Protein AF-A0A3M1Z6B8-F1 (afdb_monomer_lite)

Foldseek 3Di:
DVVLLVVLCVLLVVLLVVLLVCAVVCVVPVDDCVVSVVSCVVSQVVQACPDVVVPGVVDDPVSNVSNLVSSVVRPVVSSVD

Sequence (81 aa):
MDGTREWVRERFGEVLDLVARRAAEVDRTAEFPEDVLRAYQEAGLMAAQVPPELGGLGLSHLQFAAVVEEVARYSGALSLL

Structure (mmCIF, N/CA/C/O backbone):
data_AF-A0A3M1Z6B8-F1
#
_entry.id   AF-A0A3M1Z6B8-F1
#
loop_
_atom_site.group_PDB
_atom_site.id
_atom_site.type_symbol
_atom_site.label_atom_id
_atom_site.label_alt_id
_atom_site.label_comp_id
_atom_site.label_asym_id
_atom_site.label_entity_id
_atom_site.label_seq_id
_atom_site.pdbx_PDB_ins_code
_atom_site.Cartn_x
_atom_site.Cartn_y
_atom_site.Cartn_z
_atom_site.occupancy
_atom_site.B_iso_or_equiv
_atom_site.auth_seq_id
_atom_site.auth_comp_id
_atom_site.auth_asym_id
_atom_site.auth_atom_id
_atom_site.pdbx_PDB_model_num
ATOM 1 N N . MET A 1 1 ? 15.822 10.198 -0.868 1.00 59.25 1 MET A N 1
ATOM 2 C CA . MET A 1 1 ? 14.745 9.943 0.111 1.00 59.25 1 MET A CA 1
ATOM 3 C C . MET A 1 1 ? 13.437 10.613 -0.296 1.00 59.25 1 MET A C 1
ATOM 5 O O . MET A 1 1 ? 12.422 9.947 -0.210 1.00 59.25 1 MET A O 1
ATOM 9 N N . ASP A 1 2 ? 13.436 11.854 -0.801 1.00 68.12 2 ASP A N 1
ATOM 10 C CA . ASP A 1 2 ? 12.185 12.532 -1.202 1.00 68.12 2 ASP A CA 1
ATOM 11 C C . ASP A 1 2 ? 11.555 11.959 -2.492 1.00 68.12 2 ASP A C 1
ATOM 13 O O . ASP A 1 2 ? 10.386 11.589 -2.508 1.00 68.12 2 ASP A O 1
ATOM 17 N N . GLY A 1 3 ? 12.363 11.730 -3.537 1.00 86.62 3 GLY A N 1
ATOM 18 C CA . GLY A 1 3 ? 11.853 11.251 -4.834 1.00 86.62 3 GLY A CA 1
ATOM 19 C C . GLY A 1 3 ? 11.248 9.839 -4.827 1.00 86.62 3 GLY A C 1
ATOM 20 O O . GLY A 1 3 ? 10.293 9.574 -5.545 1.00 86.62 3 GLY A O 1
ATOM 21 N N . THR A 1 4 ? 11.745 8.922 -3.988 1.00 88.06 4 THR A N 1
ATOM 22 C CA . THR A 1 4 ? 11.149 7.578 -3.859 1.00 88.06 4 THR A CA 1
ATOM 23 C C . THR A 1 4 ? 9.749 7.657 -3.262 1.00 88.06 4 THR A C 1
ATOM 25 O O . THR A 1 4 ? 8.842 6.954 -3.693 1.00 88.06 4 THR A O 1
ATOM 28 N N . ARG A 1 5 ? 9.567 8.534 -2.276 1.00 90.56 5 ARG A N 1
ATOM 29 C CA . ARG A 1 5 ? 8.296 8.722 -1.587 1.00 90.56 5 ARG A CA 1
ATOM 30 C C . ARG A 1 5 ? 7.267 9.405 -2.484 1.00 90.56 5 ARG A C 1
ATOM 32 O O . ARG A 1 5 ? 6.110 8.996 -2.497 1.00 90.56 5 ARG A O 1
ATOM 39 N N . GLU A 1 6 ? 7.691 10.422 -3.226 1.00 95.38 6 GLU A N 1
ATOM 40 C CA . GLU A 1 6 ? 6.863 11.065 -4.246 1.00 95.38 6 GLU A CA 1
ATOM 41 C C . GLU A 1 6 ? 6.401 10.052 -5.299 1.00 95.38 6 GLU A C 1
ATOM 43 O O . GLU A 1 6 ? 5.204 9.955 -5.547 1.00 95.38 6 GLU A O 1
ATOM 48 N N . TRP A 1 7 ? 7.308 9.201 -5.792 1.00 96.31 7 TRP A N 1
ATOM 49 C CA . TRP A 1 7 ? 6.971 8.127 -6.731 1.00 96.31 7 TRP A CA 1
ATOM 50 C C . TRP A 1 7 ? 5.923 7.146 -6.181 1.00 96.31 7 TRP A C 1
ATOM 52 O O . TRP A 1 7 ? 4.973 6.805 -6.886 1.00 96.31 7 TRP A O 1
ATOM 62 N N . VAL A 1 8 ? 6.056 6.697 -4.922 1.00 97.81 8 VAL A N 1
ATOM 63 C CA . VAL A 1 8 ? 5.043 5.815 -4.311 1.00 97.81 8 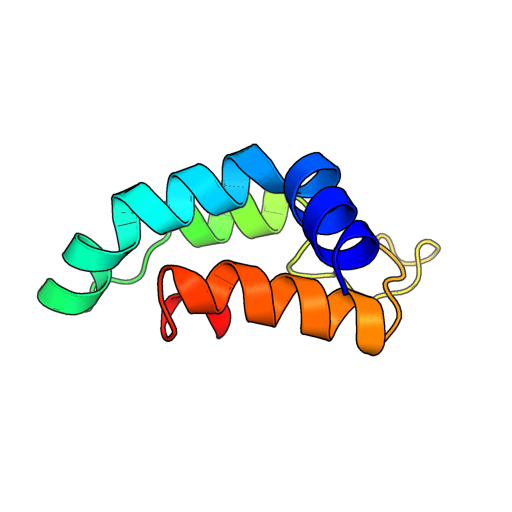VAL A CA 1
ATOM 64 C C . VAL A 1 8 ? 3.694 6.528 -4.245 1.00 97.81 8 VAL A C 1
ATOM 66 O O . VAL A 1 8 ? 2.672 5.930 -4.577 1.00 97.81 8 VAL A O 1
ATOM 69 N N . ARG A 1 9 ? 3.676 7.805 -3.843 1.00 96.94 9 ARG A N 1
ATOM 70 C CA . ARG A 1 9 ? 2.433 8.575 -3.719 1.00 96.94 9 ARG A CA 1
ATOM 71 C C . ARG A 1 9 ? 1.778 8.855 -5.071 1.00 96.94 9 ARG A C 1
ATOM 73 O O . ARG A 1 9 ? 0.561 8.784 -5.162 1.00 96.94 9 ARG A O 1
ATOM 80 N N . GLU A 1 10 ? 2.565 9.125 -6.107 1.00 97.69 10 GLU A N 1
ATOM 81 C CA . GLU A 1 10 ? 2.076 9.290 -7.479 1.00 97.69 10 GLU A CA 1
ATOM 82 C C . GLU A 1 10 ? 1.430 7.998 -7.993 1.00 97.69 10 GLU A C 1
ATOM 84 O O . GLU A 1 10 ? 0.361 8.027 -8.596 1.00 97.69 10 GLU A O 1
ATOM 89 N N . ARG A 1 11 ? 2.059 6.848 -7.727 1.00 97.56 11 ARG A N 1
ATOM 90 C CA . ARG A 1 11 ? 1.632 5.564 -8.291 1.00 97.56 11 ARG A CA 1
ATOM 91 C C . ARG A 1 11 ? 0.520 4.873 -7.502 1.00 97.56 11 ARG A C 1
ATOM 93 O O . ARG A 1 11 ? -0.278 4.155 -8.095 1.00 97.56 11 ARG A O 1
ATOM 100 N N . PHE A 1 12 ? 0.486 5.060 -6.185 1.00 98.44 12 PHE A N 1
ATOM 101 C CA . PHE A 1 12 ? -0.396 4.325 -5.271 1.00 98.44 12 PHE A CA 1
ATOM 102 C C . PHE A 1 12 ? -1.167 5.242 -4.310 1.00 98.44 12 PHE A C 1
ATOM 104 O O . PHE A 1 12 ? -1.664 4.778 -3.287 1.00 98.44 12 PHE A O 1
ATOM 111 N N . GLY A 1 13 ? -1.279 6.538 -4.616 1.00 98.31 13 GLY A N 1
ATOM 112 C CA . GLY A 1 13 ? -1.916 7.533 -3.746 1.00 98.31 13 GLY A CA 1
ATOM 113 C C . GLY A 1 13 ? -3.327 7.151 -3.297 1.00 98.31 13 GLY A C 1
ATOM 114 O O . GLY A 1 13 ? -3.619 7.216 -2.109 1.00 98.31 13 GLY A O 1
ATOM 115 N N . GLU A 1 14 ? -4.163 6.645 -4.205 1.00 98.50 14 GLU A N 1
ATOM 116 C CA . GLU A 1 14 ? -5.531 6.217 -3.871 1.00 98.50 14 GLU A CA 1
ATOM 117 C C . GLU A 1 14 ? -5.560 5.049 -2.872 1.00 98.50 14 GLU A C 1
ATOM 119 O O . GLU A 1 14 ? -6.391 5.017 -1.961 1.00 98.50 14 GLU A O 1
ATOM 124 N N . VAL A 1 15 ? -4.614 4.112 -3.001 1.00 98.62 15 VAL A N 1
ATOM 125 C CA . VAL A 1 15 ? -4.445 3.004 -2.054 1.00 98.62 15 VAL A CA 1
ATOM 126 C C . VAL A 1 15 ? -4.011 3.543 -0.693 1.00 98.62 15 VAL A C 1
ATOM 128 O O . VAL A 1 15 ? -4.587 3.161 0.324 1.00 98.62 15 VAL A O 1
ATOM 131 N N . LEU A 1 16 ? -3.043 4.464 -0.658 1.00 98.69 16 LEU A N 1
ATOM 132 C CA . LEU A 1 16 ? -2.579 5.084 0.587 1.00 98.69 16 LEU A CA 1
ATOM 133 C C . LEU A 1 16 ? -3.701 5.864 1.290 1.00 98.69 16 LEU A C 1
ATOM 135 O O . LEU A 1 16 ? -3.845 5.755 2.507 1.00 98.69 16 LEU A O 1
ATOM 139 N N . ASP A 1 17 ? -4.531 6.589 0.541 1.00 98.75 17 ASP A N 1
ATOM 140 C CA . ASP A 1 17 ? -5.679 7.322 1.083 1.00 98.75 17 ASP A CA 1
ATOM 141 C C . ASP A 1 17 ? -6.749 6.376 1.646 1.00 98.75 17 ASP A C 1
ATOM 143 O O . ASP A 1 17 ? -7.373 6.659 2.676 1.00 98.75 17 ASP A O 1
ATOM 147 N N . LEU A 1 18 ? -6.972 5.225 1.004 1.00 98.75 18 LEU A N 1
ATOM 148 C CA . LEU A 1 18 ? -7.853 4.190 1.539 1.00 98.75 18 LEU A CA 1
ATOM 149 C C . LEU A 1 18 ? -7.290 3.593 2.835 1.00 98.75 18 LEU A C 1
ATOM 151 O O . LEU A 1 18 ? -8.009 3.547 3.835 1.00 98.75 18 LEU A O 1
ATOM 155 N N . VAL A 1 19 ? -6.013 3.200 2.842 1.00 98.62 19 VAL A N 1
ATOM 156 C CA . VAL A 1 19 ? -5.321 2.679 4.034 1.00 98.62 19 VAL A CA 1
ATOM 157 C C . VAL A 1 19 ? -5.427 3.678 5.186 1.00 98.62 19 VAL A C 1
ATOM 159 O O . VAL A 1 19 ? -5.823 3.296 6.286 1.00 98.62 19 VAL A O 1
ATOM 162 N N . ALA A 1 20 ? -5.153 4.962 4.937 1.00 98.56 20 ALA A N 1
ATOM 163 C CA . ALA A 1 20 ? -5.231 6.018 5.944 1.00 98.56 20 ALA A CA 1
ATOM 164 C C . ALA A 1 20 ? -6.626 6.134 6.577 1.00 98.56 20 ALA A C 1
ATOM 166 O O . ALA A 1 20 ? -6.745 6.290 7.793 1.00 98.56 20 ALA A O 1
ATOM 167 N N . ARG A 1 21 ? -7.689 6.031 5.767 1.00 98.50 21 ARG A N 1
ATOM 168 C CA . ARG A 1 21 ? -9.077 6.071 6.256 1.00 98.50 21 ARG A CA 1
ATOM 169 C C . ARG A 1 21 ? -9.466 4.817 7.04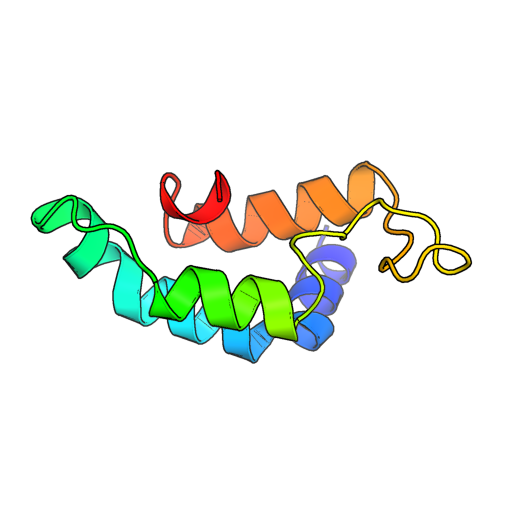0 1.00 98.50 21 ARG A C 1
ATOM 171 O O . ARG A 1 21 ? -10.239 4.927 7.988 1.00 98.50 21 ARG A O 1
ATOM 178 N N . ARG A 1 22 ? -8.962 3.643 6.645 1.00 98.31 22 ARG A N 1
ATOM 179 C CA . ARG A 1 22 ? -9.353 2.339 7.216 1.00 98.31 22 ARG A CA 1
ATOM 180 C C . ARG A 1 22 ? -8.542 1.934 8.446 1.00 98.31 22 ARG A C 1
ATOM 182 O O . ARG A 1 22 ? -9.077 1.225 9.294 1.00 98.31 22 ARG A O 1
ATOM 189 N N . ALA A 1 23 ? -7.304 2.413 8.578 1.00 98.44 23 ALA A N 1
ATOM 190 C CA . ALA A 1 23 ? -6.341 2.009 9.608 1.00 98.44 23 ALA A CA 1
ATOM 191 C C . ALA A 1 23 ? -6.945 1.876 11.019 1.00 98.44 23 ALA A C 1
ATOM 193 O O . ALA A 1 23 ? -6.934 0.795 11.600 1.00 98.44 23 ALA A O 1
ATOM 194 N N . ALA A 1 24 ? -7.543 2.950 11.546 1.00 98.31 24 ALA A N 1
ATOM 195 C CA . ALA A 1 24 ? -8.057 2.973 12.918 1.00 98.31 24 ALA A CA 1
ATOM 196 C C . ALA A 1 24 ? -9.237 2.012 13.155 1.00 98.31 24 ALA A C 1
ATOM 198 O O . ALA A 1 24 ? -9.437 1.523 14.2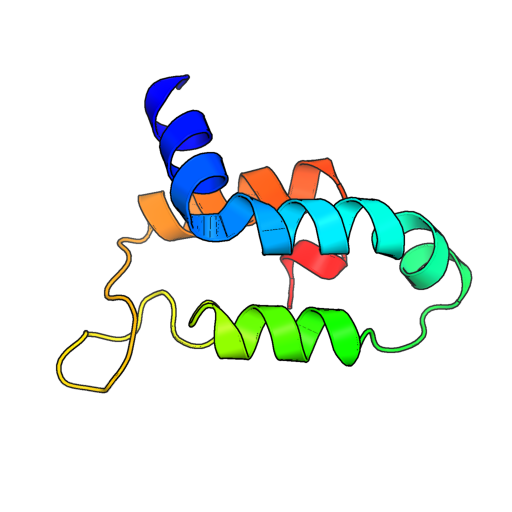68 1.00 98.31 24 ALA A O 1
ATOM 199 N N . GLU A 1 25 ? -10.052 1.758 12.131 1.00 98.38 25 GLU A N 1
ATOM 200 C CA . GLU A 1 25 ? -11.174 0.829 12.238 1.00 98.38 25 GLU A CA 1
ATOM 201 C C . GLU A 1 25 ? -10.692 -0.619 12.232 1.00 98.38 25 GLU A C 1
ATOM 203 O O . GLU A 1 25 ? -11.121 -1.400 13.084 1.00 98.38 25 GLU A O 1
ATOM 208 N N . VAL A 1 26 ? -9.776 -0.948 11.320 1.00 98.31 26 VAL A N 1
ATOM 209 C CA . VAL A 1 26 ? -9.180 -2.284 11.209 1.00 98.31 26 VAL A CA 1
ATOM 210 C C . VAL A 1 26 ? -8.443 -2.641 12.496 1.00 98.31 26 VAL A C 1
ATOM 212 O O . VAL A 1 26 ? -8.697 -3.701 13.061 1.00 98.31 26 VAL A O 1
ATOM 215 N N . ASP A 1 27 ? -7.629 -1.729 13.034 1.00 98.00 27 ASP A N 1
ATOM 216 C CA . ASP A 1 27 ? -6.896 -1.966 14.285 1.00 98.00 27 ASP A CA 1
ATOM 217 C C . ASP A 1 27 ? -7.839 -2.205 15.480 1.00 98.00 27 ASP A C 1
ATOM 219 O O . ASP A 1 27 ? -7.561 -3.029 16.351 1.00 98.00 27 ASP A O 1
ATOM 223 N N . ARG A 1 28 ? -8.974 -1.496 15.535 1.00 98.31 28 ARG A N 1
ATOM 224 C CA . ARG A 1 28 ? -9.948 -1.606 16.636 1.00 98.31 28 ARG A CA 1
ATOM 225 C C . ARG A 1 28 ? -10.792 -2.876 16.563 1.00 98.31 28 ARG A C 1
ATOM 227 O O . ARG A 1 28 ? -11.179 -3.405 17.603 1.00 98.31 28 ARG A O 1
ATOM 234 N N . THR A 1 29 ? -11.166 -3.289 15.358 1.00 98.25 29 THR A N 1
ATOM 235 C CA . THR A 1 29 ? -12.121 -4.387 15.136 1.00 98.25 29 THR A CA 1
ATOM 236 C C . THR A 1 29 ? -11.432 -5.724 14.892 1.00 98.25 29 THR A C 1
ATOM 238 O O . THR A 1 29 ? -12.036 -6.762 15.151 1.00 98.25 29 THR A O 1
ATOM 241 N N . ALA A 1 30 ? -10.180 -5.702 14.422 1.00 96.38 30 ALA A N 1
ATOM 242 C CA . ALA A 1 30 ? -9.458 -6.860 13.900 1.00 96.38 30 ALA A CA 1
ATOM 243 C C . ALA A 1 30 ? -10.210 -7.597 12.772 1.00 96.38 30 ALA A C 1
ATOM 245 O O . ALA A 1 30 ? -9.923 -8.761 12.485 1.00 96.38 30 ALA A O 1
ATOM 246 N N . GLU A 1 31 ? -11.173 -6.932 12.128 1.00 97.38 31 GLU A N 1
ATOM 247 C CA . GLU A 1 31 ? -11.861 -7.470 10.961 1.00 97.38 31 GLU A CA 1
ATOM 248 C C . GLU A 1 31 ? -10.936 -7.437 9.746 1.00 97.38 31 GLU A C 1
ATOM 250 O O . GLU A 1 31 ? -10.167 -6.494 9.541 1.00 97.38 31 GLU A O 1
ATOM 255 N N . PHE A 1 32 ? -11.009 -8.486 8.927 1.00 97.62 32 PHE A N 1
ATOM 256 C CA . PHE A 1 32 ? -10.191 -8.569 7.730 1.00 97.62 32 PHE A CA 1
ATOM 257 C C . PHE A 1 32 ? -10.622 -7.491 6.714 1.00 97.62 32 PHE A C 1
ATOM 259 O O . PHE A 1 32 ? -11.799 -7.430 6.349 1.00 97.62 32 PHE A O 1
ATOM 266 N N . PRO A 1 33 ? -9.698 -6.643 6.231 1.00 97.88 33 PRO A N 1
ATOM 267 C CA .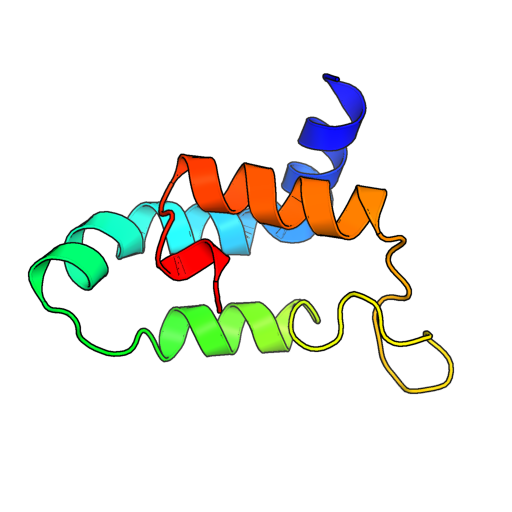 PRO A 1 33 ? -10.031 -5.483 5.411 1.00 97.88 33 PRO A CA 1
ATOM 268 C C . PRO A 1 33 ? -10.160 -5.863 3.929 1.00 97.88 33 PRO A C 1
ATOM 270 O O . PRO A 1 33 ? -9.281 -5.575 3.114 1.00 97.88 33 PRO A O 1
ATOM 273 N N . GLU A 1 34 ? -11.259 -6.527 3.563 1.00 98.31 34 GLU A N 1
ATOM 274 C CA . GLU A 1 34 ? -11.499 -6.979 2.181 1.00 98.31 34 GLU A CA 1
ATOM 275 C C . GLU A 1 34 ? -11.451 -5.843 1.148 1.00 98.31 34 GLU A C 1
ATOM 277 O O . GLU A 1 34 ? -11.011 -6.047 0.015 1.00 98.31 34 GLU A O 1
ATOM 282 N N . ASP A 1 35 ? -11.890 -4.645 1.533 1.00 98.38 35 ASP A N 1
ATOM 283 C CA . ASP A 1 35 ? -11.871 -3.459 0.684 1.00 98.38 35 ASP A CA 1
ATOM 284 C C . ASP A 1 35 ? -10.441 -2.992 0.379 1.00 98.38 35 ASP A C 1
ATOM 286 O O . ASP A 1 35 ? -10.122 -2.683 -0.771 1.00 98.38 35 ASP A O 1
ATOM 290 N N . VAL A 1 36 ? -9.560 -3.021 1.383 1.00 98.62 36 VAL A N 1
ATOM 291 C CA . VAL A 1 36 ? -8.134 -2.700 1.221 1.00 98.62 36 VAL A CA 1
ATOM 292 C C . VAL A 1 36 ? -7.436 -3.767 0.381 1.00 98.62 36 VAL A C 1
ATOM 294 O O . VAL A 1 36 ? -6.716 -3.420 -0.555 1.00 98.62 36 VAL A O 1
ATOM 297 N N . LEU A 1 37 ? -7.690 -5.056 0.650 1.00 98.56 37 LEU A N 1
ATOM 298 C CA . LEU A 1 37 ? -7.132 -6.149 -0.155 1.00 98.56 37 LEU A CA 1
ATOM 299 C C . LEU A 1 37 ? -7.514 -5.995 -1.632 1.00 98.56 37 LEU A C 1
ATOM 301 O O . LEU A 1 37 ? -6.664 -6.144 -2.511 1.00 98.56 37 LEU A O 1
ATOM 305 N N . ARG A 1 38 ? -8.781 -5.685 -1.917 1.00 98.62 38 ARG A N 1
ATOM 306 C CA . ARG A 1 38 ? -9.247 -5.493 -3.292 1.00 98.62 38 ARG A CA 1
ATOM 307 C C . ARG A 1 38 ? -8.530 -4.328 -3.970 1.00 98.62 38 ARG A C 1
ATOM 309 O O . ARG A 1 38 ? -8.059 -4.490 -5.091 1.00 98.62 38 ARG A O 1
ATOM 316 N N . ALA A 1 39 ? -8.363 -3.203 -3.277 1.00 98.62 39 ALA A N 1
ATOM 317 C CA . ALA A 1 39 ? -7.601 -2.075 -3.806 1.00 98.62 39 ALA A CA 1
ATOM 318 C C . ALA A 1 39 ? -6.132 -2.449 -4.089 1.00 98.62 39 ALA A C 1
ATOM 320 O O . ALA A 1 39 ? -5.575 -2.043 -5.107 1.00 98.62 39 ALA A O 1
ATOM 321 N N . TYR A 1 40 ? -5.507 -3.270 -3.236 1.00 98.56 40 TYR A N 1
ATOM 322 C CA . TYR A 1 40 ? -4.141 -3.759 -3.465 1.00 98.56 40 TYR A CA 1
ATOM 323 C C . TYR A 1 40 ? -4.066 -4.661 -4.701 1.00 98.56 40 TYR A C 1
ATOM 325 O O . TYR A 1 40 ? -3.115 -4.565 -5.478 1.00 98.56 40 TYR A O 1
ATOM 333 N N . GLN A 1 41 ? -5.061 -5.528 -4.903 1.00 98.31 41 GLN A N 1
ATOM 334 C CA . GLN A 1 41 ? -5.159 -6.387 -6.085 1.00 98.31 41 GLN A CA 1
ATOM 335 C C . GLN A 1 41 ? -5.328 -5.564 -7.366 1.00 98.31 41 GLN A C 1
ATOM 337 O O . GLN A 1 41 ? -4.593 -5.784 -8.327 1.00 98.31 41 GLN A O 1
ATOM 342 N N . GLU A 1 42 ? -6.243 -4.595 -7.364 1.00 98.12 42 GLU A N 1
ATOM 343 C CA . GLU A 1 42 ? -6.507 -3.706 -8.503 1.00 98.12 42 GLU A CA 1
ATOM 344 C C . GLU A 1 42 ? -5.287 -2.839 -8.851 1.00 98.12 42 GLU A C 1
ATOM 346 O O . GLU A 1 42 ? -4.980 -2.643 -10.027 1.00 98.12 42 GLU A O 1
ATOM 351 N N . ALA A 1 43 ? -4.529 -2.401 -7.842 1.00 97.88 43 ALA A N 1
ATOM 352 C CA . ALA A 1 43 ? -3.271 -1.678 -8.024 1.00 97.88 43 ALA A CA 1
ATOM 353 C C . ALA A 1 43 ? -2.080 -2.578 -8.422 1.00 97.88 43 ALA A C 1
ATOM 355 O O . ALA A 1 43 ? -0.987 -2.071 -8.685 1.00 97.88 43 ALA A O 1
ATOM 356 N N . GLY A 1 44 ? -2.254 -3.905 -8.446 1.00 98.00 44 GLY A N 1
ATOM 357 C CA . GLY A 1 44 ? -1.204 -4.877 -8.768 1.00 98.00 44 GLY A CA 1
ATOM 358 C C . GLY A 1 44 ? -0.191 -5.130 -7.644 1.00 98.00 44 GLY A C 1
ATOM 359 O O . GLY A 1 44 ? 0.819 -5.801 -7.867 1.00 98.00 44 GLY A O 1
ATOM 360 N N . LEU A 1 45 ? -0.438 -4.631 -6.429 1.00 98.06 45 LEU A N 1
ATOM 361 C CA . LEU A 1 45 ? 0.482 -4.755 -5.293 1.00 98.06 45 LEU A CA 1
ATOM 362 C C . LEU A 1 45 ? 0.634 -6.201 -4.803 1.00 98.06 45 LEU A C 1
ATOM 364 O O . LEU A 1 45 ? 1.730 -6.593 -4.409 1.00 98.06 45 LEU A O 1
ATOM 368 N N . MET A 1 46 ? -0.401 -7.034 -4.951 1.00 97.62 46 MET A N 1
ATOM 369 C CA . MET A 1 46 ? -0.326 -8.469 -4.620 1.00 97.62 4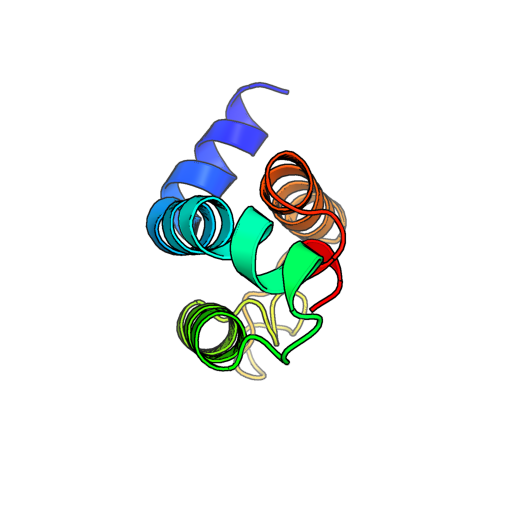6 MET A CA 1
ATOM 370 C C . MET A 1 46 ? 0.621 -9.263 -5.540 1.00 97.62 46 MET A C 1
ATOM 372 O O . MET A 1 46 ? 0.982 -10.397 -5.236 1.00 97.62 46 MET A O 1
ATOM 376 N N . ALA A 1 47 ? 1.033 -8.673 -6.664 1.00 97.88 47 ALA A N 1
ATOM 377 C CA . ALA A 1 47 ? 2.020 -9.216 -7.594 1.00 97.88 47 ALA A CA 1
ATOM 378 C C . ALA A 1 47 ? 3.161 -8.209 -7.836 1.00 97.88 47 ALA A C 1
ATOM 380 O O . ALA A 1 47 ? 3.772 -8.187 -8.908 1.00 97.88 47 ALA A O 1
ATOM 381 N N . ALA A 1 48 ? 3.457 -7.366 -6.838 1.00 98.00 48 ALA A N 1
ATOM 382 C CA . ALA A 1 48 ? 4.362 -6.228 -6.972 1.00 98.00 48 ALA A CA 1
ATOM 383 C C . ALA A 1 48 ? 5.732 -6.600 -7.554 1.00 98.00 48 ALA A C 1
ATOM 385 O O . ALA A 1 48 ? 6.223 -5.934 -8.459 1.00 98.00 48 ALA A O 1
ATOM 386 N N . GLN A 1 49 ? 6.349 -7.674 -7.064 1.00 98.06 49 GLN A N 1
ATOM 387 C CA . GLN A 1 49 ? 7.688 -8.093 -7.495 1.00 98.06 49 GLN A CA 1
ATOM 388 C C . GLN A 1 49 ? 7.675 -9.172 -8.586 1.00 98.06 49 GLN A C 1
ATOM 390 O O . GLN A 1 49 ? 8.733 -9.597 -9.050 1.00 98.06 49 GLN A O 1
ATOM 395 N N . VAL A 1 50 ? 6.492 -9.638 -8.993 1.00 98.50 50 VAL A N 1
ATOM 396 C CA . VAL A 1 50 ? 6.363 -10.636 -10.058 1.00 98.50 50 VAL A CA 1
ATOM 397 C C . VAL A 1 50 ? 6.766 -9.985 -11.391 1.00 98.50 50 VAL A C 1
ATOM 399 O O . VAL A 1 50 ? 6.372 -8.841 -11.636 1.00 98.50 50 VAL A O 1
ATOM 402 N N . PRO A 1 51 ? 7.546 -10.666 -12.254 1.00 98.25 51 PRO A N 1
ATOM 403 C CA . PRO A 1 51 ? 7.936 -10.122 -13.551 1.00 98.25 51 PRO A CA 1
ATOM 404 C C . PRO A 1 51 ? 6.730 -9.705 -14.413 1.00 98.25 51 PRO A C 1
ATOM 406 O O . PRO A 1 51 ? 5.704 -10.398 -14.391 1.00 98.25 51 PRO A O 1
ATOM 409 N N . PRO A 1 52 ? 6.835 -8.622 -15.206 1.00 97.69 52 PRO A N 1
ATOM 410 C CA . PRO A 1 52 ? 5.743 -8.170 -16.069 1.00 97.69 52 PRO A CA 1
ATOM 411 C C . PRO A 1 52 ? 5.275 -9.224 -17.078 1.00 97.69 52 PRO A C 1
ATOM 413 O O . PRO A 1 52 ? 4.086 -9.302 -17.377 1.00 97.69 52 PRO A O 1
ATOM 416 N N . GLU A 1 53 ? 6.172 -10.094 -17.551 1.00 98.00 53 GLU A N 1
ATOM 417 C CA . GLU A 1 53 ? 5.851 -11.177 -18.493 1.00 98.00 53 GLU A CA 1
ATOM 418 C C . GLU A 1 53 ? 4.927 -12.242 -17.879 1.00 98.00 53 GLU A C 1
ATOM 420 O O . GLU A 1 53 ? 4.299 -13.012 -18.603 1.00 98.00 53 GLU A O 1
ATOM 425 N N . LEU A 1 54 ? 4.829 -12.274 -16.546 1.00 98.19 54 LEU A N 1
ATOM 426 C CA . LEU A 1 54 ? 3.924 -13.131 -15.778 1.00 98.19 54 LEU A CA 1
ATOM 427 C C . LEU A 1 54 ? 2.721 -12.353 -15.209 1.00 98.19 54 LEU A C 1
ATOM 429 O O . LEU A 1 54 ? 1.953 -12.910 -14.428 1.00 98.19 54 LEU A O 1
ATOM 433 N N . GLY A 1 55 ? 2.549 -11.083 -15.594 1.00 96.62 55 GLY A N 1
ATOM 434 C CA . GLY A 1 55 ? 1.423 -10.236 -15.188 1.00 96.62 55 GLY A CA 1
ATOM 435 C C . GLY A 1 55 ? 1.627 -9.439 -13.895 1.00 96.62 55 GLY A C 1
ATOM 436 O O . GLY A 1 55 ? 0.649 -8.944 -13.340 1.00 96.62 55 GLY A O 1
ATOM 437 N N . GLY A 1 56 ? 2.861 -9.318 -13.397 1.00 98.12 56 GLY A N 1
ATOM 438 C CA . GLY A 1 56 ? 3.180 -8.503 -12.219 1.00 98.12 56 GLY A CA 1
ATOM 439 C C . GLY A 1 56 ? 3.661 -7.086 -12.536 1.00 98.12 56 GLY A C 1
ATOM 440 O O . GLY A 1 56 ? 3.744 -6.673 -13.692 1.00 98.12 56 GLY A O 1
ATOM 441 N N . LEU A 1 57 ? 4.016 -6.332 -11.491 1.00 98.00 57 LEU A N 1
ATOM 442 C CA . LEU A 1 57 ? 4.538 -4.964 -11.644 1.00 98.00 57 LEU A CA 1
ATOM 443 C C . LEU A 1 57 ? 6.057 -4.903 -11.870 1.00 98.00 57 LEU A C 1
ATOM 445 O O . LEU A 1 57 ? 6.567 -3.844 -12.237 1.00 98.00 57 LEU A O 1
ATOM 449 N N . GLY A 1 58 ? 6.788 -5.998 -11.638 1.00 98.12 58 GLY A N 1
ATOM 450 C CA . GLY A 1 58 ? 8.242 -6.050 -11.798 1.00 98.12 58 GLY A CA 1
ATOM 451 C C . GLY A 1 58 ? 9.019 -5.117 -10.864 1.00 98.12 58 GLY A C 1
ATOM 452 O O . GLY A 1 58 ? 10.123 -4.693 -11.208 1.00 98.12 58 GLY A O 1
ATOM 453 N N . LEU A 1 59 ? 8.458 -4.755 -9.706 1.00 98.00 59 LEU A N 1
ATOM 454 C CA . LEU A 1 59 ? 9.128 -3.876 -8.751 1.00 98.00 59 LEU A CA 1
ATOM 455 C C . LEU A 1 59 ? 10.381 -4.549 -8.182 1.00 98.00 59 LEU A C 1
ATOM 457 O O . LEU A 1 59 ? 10.365 -5.701 -7.742 1.00 98.00 59 LEU A O 1
ATOM 461 N N . SER A 1 60 ? 11.474 -3.790 -8.123 1.00 97.50 60 SER A N 1
ATOM 462 C CA . SER A 1 60 ? 12.667 -4.204 -7.386 1.00 97.50 60 SER A CA 1
ATOM 463 C C . SER A 1 60 ? 12.383 -4.298 -5.882 1.00 97.50 60 SER A C 1
ATOM 465 O O . SER A 1 60 ? 11.447 -3.687 -5.368 1.00 97.50 60 SER A O 1
ATOM 467 N N . HIS A 1 61 ? 13.248 -4.998 -5.145 1.00 96.62 61 HIS A N 1
ATOM 468 C CA . HIS A 1 61 ? 13.159 -5.090 -3.683 1.00 96.62 61 HIS A CA 1
ATOM 469 C C . HIS A 1 61 ? 13.126 -3.718 -2.997 1.00 96.62 61 HIS A C 1
ATOM 471 O O . HIS A 1 61 ? 12.366 -3.530 -2.056 1.00 96.62 61 HIS A O 1
ATOM 477 N N . LEU A 1 62 ? 13.904 -2.744 -3.485 1.00 96.06 62 LEU A N 1
ATOM 478 C CA . LEU A 1 62 ? 13.921 -1.392 -2.918 1.00 96.06 62 LEU A CA 1
ATOM 479 C C . LEU A 1 62 ? 12.629 -0.621 -3.214 1.00 96.06 62 LEU A C 1
ATOM 481 O O . LEU A 1 62 ? 12.152 0.116 -2.358 1.00 96.06 62 LEU A O 1
ATOM 485 N N . GLN A 1 63 ? 12.045 -0.799 -4.401 1.00 96.88 63 GLN A N 1
ATOM 486 C CA . GLN A 1 63 ? 10.754 -0.190 -4.728 1.00 96.88 63 GLN A CA 1
ATOM 487 C C . GLN A 1 63 ? 9.625 -0.806 -3.905 1.00 96.88 63 GLN A C 1
ATOM 489 O O . GLN A 1 63 ? 8.793 -0.072 -3.383 1.00 96.88 63 GLN A O 1
ATOM 494 N N . PHE A 1 64 ? 9.612 -2.132 -3.753 1.00 97.69 64 PHE A N 1
ATOM 495 C CA . PHE A 1 64 ? 8.621 -2.806 -2.921 1.00 97.69 64 PHE A CA 1
ATOM 496 C C . PHE A 1 64 ? 8.754 -2.402 -1.448 1.00 97.69 64 PHE A C 1
ATOM 498 O O . PHE A 1 64 ? 7.760 -2.027 -0.834 1.00 97.69 64 PHE A O 1
ATOM 505 N N . ALA A 1 65 ? 9.978 -2.364 -0.913 1.00 97.44 65 ALA A N 1
ATOM 506 C CA . ALA A 1 65 ? 10.231 -1.868 0.438 1.00 97.44 65 ALA A CA 1
ATOM 507 C C . ALA A 1 65 ? 9.717 -0.433 0.627 1.00 97.44 65 ALA A C 1
ATOM 509 O O . ALA A 1 65 ? 9.061 -0.155 1.623 1.00 97.44 65 ALA A O 1
ATOM 510 N N . ALA A 1 66 ? 9.923 0.458 -0.348 1.00 97.62 66 ALA A N 1
ATOM 511 C CA . ALA A 1 66 ? 9.403 1.822 -0.275 1.00 97.62 66 ALA A CA 1
ATOM 512 C C . ALA A 1 66 ? 7.865 1.888 -0.257 1.00 97.62 66 ALA A C 1
ATOM 514 O O . ALA A 1 66 ? 7.300 2.720 0.453 1.00 97.62 66 ALA A O 1
ATOM 515 N N . VAL A 1 67 ? 7.179 1.017 -1.009 1.00 98.31 67 VAL A N 1
ATOM 516 C CA . VAL A 1 67 ? 5.710 0.909 -0.947 1.00 98.31 67 VAL A CA 1
ATOM 517 C C . VAL A 1 67 ? 5.272 0.466 0.448 1.00 98.31 67 VAL A C 1
ATOM 519 O O . VAL A 1 67 ? 4.432 1.127 1.058 1.00 98.31 67 VAL A O 1
ATOM 522 N N . VAL A 1 68 ? 5.881 -0.600 0.975 1.00 98.31 68 VAL A N 1
ATOM 523 C CA . VAL A 1 68 ? 5.593 -1.116 2.323 1.00 98.31 68 VAL A CA 1
ATOM 524 C C . VAL A 1 68 ? 5.834 -0.037 3.382 1.00 98.31 68 VAL A C 1
ATOM 526 O O . VAL A 1 68 ? 4.980 0.174 4.241 1.00 98.31 68 VAL A O 1
ATOM 529 N N . GLU A 1 69 ? 6.950 0.692 3.301 1.00 98.00 69 GLU A N 1
ATOM 530 C CA . GLU A 1 69 ? 7.277 1.792 4.213 1.00 98.00 69 GLU A CA 1
ATOM 531 C C . GLU A 1 69 ? 6.225 2.905 4.186 1.00 98.00 69 GLU A C 1
ATOM 533 O O . GLU A 1 69 ? 5.851 3.403 5.248 1.00 98.00 69 GLU A O 1
ATOM 538 N N . GLU A 1 70 ? 5.727 3.305 3.012 1.00 98.00 70 GLU A N 1
ATOM 539 C CA . GLU A 1 70 ? 4.695 4.345 2.931 1.00 98.00 70 GLU A CA 1
ATOM 540 C C . GLU A 1 70 ? 3.341 3.874 3.467 1.00 98.00 70 GLU A C 1
ATOM 542 O O . GLU A 1 70 ? 2.685 4.650 4.161 1.00 98.00 70 GLU A O 1
ATOM 547 N N . VAL A 1 71 ? 2.942 2.621 3.226 1.00 98.38 71 VAL A N 1
ATOM 548 C CA . VAL A 1 71 ? 1.728 2.044 3.835 1.00 98.38 71 VAL A CA 1
ATOM 549 C C . VAL A 1 71 ? 1.870 1.983 5.360 1.00 98.38 71 VAL A C 1
ATOM 551 O O . VAL A 1 71 ? 0.966 2.400 6.090 1.00 98.38 71 VAL A O 1
ATOM 554 N N . ALA A 1 72 ? 3.033 1.547 5.854 1.00 98.31 72 ALA A N 1
ATOM 555 C CA . ALA A 1 72 ? 3.318 1.398 7.281 1.00 98.31 72 ALA A CA 1
ATOM 556 C C . ALA A 1 72 ? 3.275 2.724 8.061 1.00 98.31 72 ALA A C 1
ATOM 558 O O . ALA A 1 72 ? 3.091 2.711 9.278 1.00 98.31 72 ALA A O 1
ATOM 559 N N . ARG A 1 73 ? 3.390 3.880 7.388 1.00 97.12 73 ARG A N 1
ATOM 560 C CA . ARG A 1 73 ? 3.168 5.195 8.024 1.00 97.12 73 ARG A CA 1
ATOM 561 C C . ARG A 1 73 ? 1.728 5.402 8.484 1.00 97.12 73 ARG A C 1
ATOM 563 O O . ARG A 1 73 ? 1.505 6.227 9.367 1.00 97.12 73 ARG A O 1
ATOM 570 N N . TYR A 1 74 ? 0.780 4.702 7.869 1.00 97.81 74 TYR A N 1
ATOM 571 C CA . TYR A 1 74 ? -0.640 4.784 8.190 1.00 97.81 74 TYR A CA 1
ATOM 572 C C . TYR A 1 74 ? -1.092 3.597 9.042 1.00 97.81 74 TYR A C 1
ATOM 574 O O . TYR A 1 74 ? -1.780 3.797 10.039 1.00 97.81 74 TYR A O 1
ATOM 582 N N . SER A 1 75 ? -0.694 2.374 8.679 1.00 98.31 75 SER A N 1
ATOM 583 C CA . SER A 1 75 ? -0.960 1.172 9.476 1.00 98.31 75 SER A CA 1
ATOM 584 C C . SER A 1 75 ? 0.088 0.096 9.218 1.00 98.31 75 SER A C 1
ATOM 586 O O . SER A 1 75 ? 0.288 -0.334 8.082 1.00 98.31 75 SER A O 1
ATOM 588 N N . GLY A 1 76 ? 0.716 -0.384 10.294 1.00 97.62 76 GLY A N 1
ATOM 589 C CA . GLY A 1 76 ? 1.633 -1.523 10.234 1.00 97.62 76 GLY A CA 1
ATOM 590 C C . GLY A 1 76 ? 0.928 -2.860 9.981 1.00 97.62 76 GLY A C 1
ATOM 591 O O . GLY A 1 76 ? 1.533 -3.770 9.428 1.00 97.62 76 GLY A O 1
ATOM 592 N N . ALA A 1 77 ? -0.352 -2.992 10.347 1.00 97.06 77 ALA A N 1
ATOM 593 C CA . ALA A 1 77 ? -1.128 -4.193 10.039 1.00 97.06 77 ALA A CA 1
ATOM 594 C C . ALA A 1 77 ? -1.434 -4.276 8.535 1.00 97.06 77 ALA A C 1
ATOM 596 O O . ALA A 1 77 ? -1.207 -5.309 7.909 1.00 97.06 77 ALA A O 1
ATOM 597 N N . LEU A 1 78 ? -1.877 -3.165 7.937 1.00 98.19 78 LEU A N 1
ATOM 598 C CA . LEU A 1 78 ? -2.211 -3.105 6.510 1.00 98.19 78 LEU A CA 1
ATOM 599 C C . LEU A 1 78 ? -0.979 -3.140 5.591 1.00 98.19 78 LEU A C 1
ATOM 601 O O . LEU A 1 78 ? -1.120 -3.428 4.405 1.00 98.19 78 LEU A O 1
ATOM 605 N N . SER A 1 79 ? 0.226 -2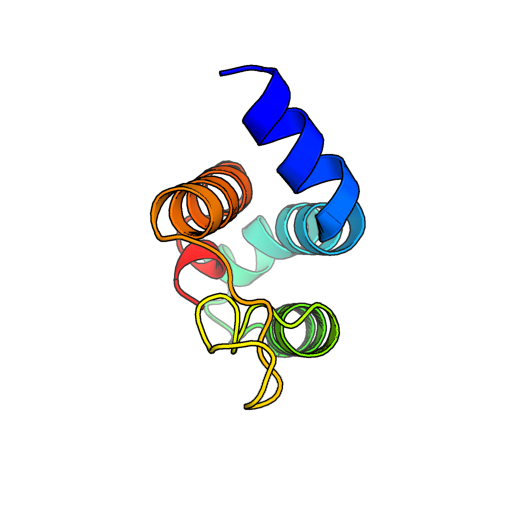.876 6.107 1.00 97.88 79 SER A N 1
ATOM 606 C CA . SER A 1 79 ? 1.475 -3.019 5.343 1.00 97.88 79 SER A CA 1
ATOM 607 C C . SER A 1 79 ? 1.950 -4.466 5.190 1.00 97.88 79 SER A C 1
ATOM 609 O O . SER A 1 79 ? 2.916 -4.705 4.473 1.00 97.88 79 SER A O 1
ATOM 611 N N . LEU A 1 80 ? 1.326 -5.409 5.902 1.00 95.62 80 LEU A N 1
ATOM 612 C CA . LEU A 1 80 ? 1.657 -6.838 5.871 1.00 95.62 80 LEU A CA 1
ATOM 613 C C . LEU A 1 80 ? 0.686 -7.670 5.018 1.00 95.62 80 LEU A C 1
ATOM 615 O O . LEU A 1 80 ? 0.841 -8.890 4.958 1.00 95.62 80 LEU A O 1
ATOM 619 N N . LEU A 1 81 ? -0.313 -7.024 4.409 1.00 92.00 81 LEU A N 1
ATOM 620 C CA . LEU A 1 81 ? -1.173 -7.611 3.379 1.00 92.00 81 LEU A CA 1
ATOM 621 C C . LEU A 1 81 ? -0.386 -7.806 2.081 1.00 92.00 81 LEU A C 1
ATOM 623 O O . LEU A 1 81 ? -0.525 -8.900 1.492 1.00 92.00 81 LEU A O 1
#

Secondary structure (DSSP, 8-state):
-HHHHHHHHHHHHHHHHHHHHHHHHHHHH----HHHHHHHHHTTGGGTTS-GGGTS----HHHHHHHHHHHHTT-TTGGG-

pLDDT: mean 96.63, std 5.67, range [59.25, 98.75]

Radius of gyration: 12.52 Å; chains: 1; bounding box: 27×26×35 Å